Protein AF-T0KA52-F1 (afdb_monomer)

Sequence (174 aa):
MTCGFPSKGGELGKKTRVRGQCWSAAASEDRHAEIFISPVEDDRATVAAILAHEMIHAALPDAGHKRPFQIAAASIGHKAPFTSSEATPEFMEWAEALLDSLPPYPHRRLNAMRPVAQKKKQTARMIKCECAECGYTVRTTRKWLESVGAPICPTEGHGRMQHDPIDGNEDDDD

Organism: NCBI:txid1346791

Solvent-a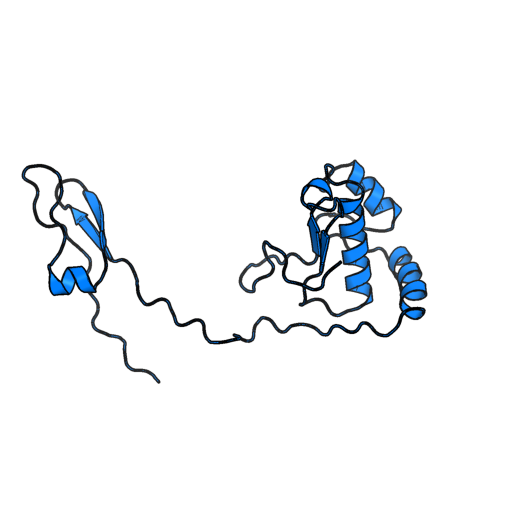ccessible surface area (backbone atoms only — not comparable to full-atom values): 10656 Å² total; per-residue (Å²): 114,44,81,33,69,34,98,61,46,45,64,88,87,57,98,61,69,43,60,54,39,58,43,39,28,88,80,34,97,86,53,49,52,47,36,28,34,24,42,66,65,49,55,64,66,61,50,49,49,44,49,54,57,34,50,47,39,49,76,39,62,87,38,65,84,37,70,70,36,48,52,53,40,44,74,66,28,36,38,81,61,70,94,74,46,48,66,34,72,70,35,48,57,57,46,47,63,55,54,70,74,46,76,81,76,89,65,65,54,48,69,75,85,59,66,96,54,82,75,73,75,81,80,82,62,69,44,60,30,33,25,90,89,78,62,54,73,50,73,45,47,64,68,48,43,76,74,78,41,60,60,64,42,90,53,88,94,51,56,70,26,46,60,76,83,81,78,74,83,90,79,82,81,134

Radius of gyration: 26.36 Å; Cα contacts (8 Å, |Δi|>4): 234; chains: 1; bounding box: 51×28×80 Å

pLDDT: mean 87.69, std 15.23, range [35.84, 98.38]

Mean predicted aligned error: 11.33 Å

Foldseek 3Di:
DEAAQDPPQLAPDDPDHDQKDWDELVPDPVSAIDIYGRLQDDDPLVSVLRVLLRVLCRVVVPQPQHDVSVVSCVVLAWDPPSVDTDGHPVNSVVVVVVVVVDDRDPGDGDPNVDPPDPPPPPPFDWWWWAFPPPGDIDTHGPVCCVPPRADFDPDPPTGGTDTDDDDPDPPDDD

Secondary structure (DSSP, 8-state):
-EES--TTT-STT-SS---EEEE-GGGSTT-PPEEEE-TT---HHHHHHHHHHHHHHHHSTTTTTSHHHHHHHHHTTBPSPGGGPPBPHHHHHHHHHHHHTSPPP------TTS-SS-------PPEEEE-TTT--EEEE-HHHHHHT-SPBPSSTT--BPEE-----------

Structure (mmCIF, N/CA/C/O backbone):
data_AF-T0KA52-F1
#
_entry.id   AF-T0KA52-F1
#
loop_
_atom_site.group_PDB
_atom_site.id
_atom_site.type_symbol
_atom_site.label_atom_id
_atom_site.label_alt_id
_atom_site.label_comp_id
_atom_site.label_asym_id
_atom_site.label_entity_id
_atom_site.label_seq_id
_atom_site.pdbx_PDB_ins_code
_atom_site.Cartn_x
_atom_site.Cartn_y
_atom_site.Cartn_z
_atom_site.occupancy
_atom_site.B_iso_or_equiv
_atom_site.auth_seq_id
_atom_site.auth_comp_id
_atom_site.auth_asym_id
_atom_site.auth_atom_id
_atom_site.pdbx_PDB_model_num
ATOM 1 N N . MET A 1 1 ? -5.758 -10.885 5.784 1.00 89.12 1 MET A N 1
ATOM 2 C CA . MET A 1 1 ? -4.545 -10.041 5.919 1.00 89.12 1 MET A CA 1
ATOM 3 C C . MET A 1 1 ? -3.340 -10.894 5.586 1.00 89.12 1 MET A C 1
ATOM 5 O O . MET A 1 1 ? -3.250 -12.011 6.078 1.00 89.12 1 MET A O 1
ATOM 9 N N . THR A 1 2 ? -2.453 -10.369 4.747 1.00 94.00 2 THR A N 1
ATOM 10 C CA . THR A 1 2 ? -1.334 -11.097 4.145 1.00 94.00 2 THR A CA 1
ATOM 11 C C . THR A 1 2 ? -0.063 -10.252 4.232 1.00 94.00 2 THR A C 1
ATOM 13 O O . THR A 1 2 ? -0.099 -9.045 3.994 1.00 94.00 2 THR A O 1
ATOM 16 N N . CYS A 1 3 ? 1.077 -10.872 4.542 1.00 94.12 3 CYS A N 1
ATOM 17 C CA . CYS A 1 3 ? 2.389 -10.242 4.380 1.00 94.12 3 CYS A CA 1
ATOM 18 C C . CYS A 1 3 ? 2.853 -10.447 2.931 1.00 94.12 3 CYS A C 1
ATOM 20 O O . CYS A 1 3 ? 3.081 -11.579 2.505 1.00 94.12 3 CYS A O 1
ATOM 22 N N . GLY A 1 4 ? 2.943 -9.374 2.147 1.00 91.75 4 GLY A N 1
ATOM 23 C CA . GLY A 1 4 ? 3.206 -9.466 0.713 1.00 91.75 4 GLY A CA 1
ATOM 24 C C . GLY A 1 4 ? 3.394 -8.103 0.060 1.00 91.75 4 GLY A C 1
ATOM 25 O O . GLY A 1 4 ? 2.993 -7.073 0.601 1.00 91.75 4 GLY A O 1
ATOM 26 N N . PHE A 1 5 ? 4.055 -8.080 -1.097 1.00 89.12 5 PHE A N 1
ATOM 27 C CA . PHE A 1 5 ? 4.289 -6.827 -1.807 1.00 89.12 5 PHE A CA 1
ATOM 28 C C . PHE A 1 5 ? 2.964 -6.211 -2.279 1.00 89.12 5 PHE A C 1
ATOM 30 O O . PHE A 1 5 ? 2.201 -6.885 -2.973 1.00 89.12 5 PHE A O 1
ATOM 37 N N . PRO A 1 6 ? 2.706 -4.925 -1.977 1.00 86.00 6 PRO A N 1
ATOM 38 C CA . PRO A 1 6 ? 1.583 -4.210 -2.564 1.00 86.00 6 PRO A CA 1
ATOM 39 C C . PRO A 1 6 ? 1.690 -4.154 -4.090 1.00 86.00 6 PRO A C 1
ATOM 41 O O . PRO A 1 6 ? 2.784 -4.046 -4.652 1.00 86.00 6 PRO A O 1
ATOM 44 N N . SER A 1 7 ? 0.539 -4.137 -4.761 1.00 82.00 7 SER A N 1
ATOM 45 C CA . SER A 1 7 ? 0.425 -4.149 -6.231 1.00 82.00 7 SER A CA 1
ATOM 46 C C . SER A 1 7 ? 1.156 -2.998 -6.932 1.00 82.00 7 SER A C 1
ATOM 48 O O . SER A 1 7 ? 1.564 -3.114 -8.087 1.00 82.00 7 SER A O 1
ATOM 50 N N . LYS A 1 8 ? 1.330 -1.863 -6.245 1.00 71.69 8 LYS A N 1
ATOM 51 C CA . LYS A 1 8 ? 2.089 -0.705 -6.722 1.00 71.69 8 LYS A CA 1
ATOM 52 C C . LYS A 1 8 ? 3.031 -0.240 -5.622 1.00 71.69 8 LYS A C 1
ATOM 54 O O . LYS A 1 8 ? 2.642 -0.149 -4.468 1.00 71.69 8 LYS A O 1
ATOM 59 N N . GLY A 1 9 ? 4.268 0.094 -5.989 1.00 66.81 9 GLY A N 1
ATOM 60 C CA . GLY A 1 9 ? 5.238 0.665 -5.046 1.00 66.81 9 GLY A CA 1
ATOM 61 C C . GLY A 1 9 ? 5.773 -0.316 -3.996 1.00 66.81 9 GLY A C 1
ATOM 62 O O . GLY A 1 9 ? 6.397 0.137 -3.040 1.00 66.81 9 GLY A O 1
ATOM 63 N N . GLY A 1 10 ? 5.540 -1.624 -4.169 1.00 59.16 10 GLY A N 1
ATOM 64 C CA . GLY A 1 10 ? 6.147 -2.684 -3.357 1.00 59.16 10 GLY A CA 1
ATOM 65 C C . GLY A 1 10 ? 7.592 -3.019 -3.755 1.00 59.16 10 GLY A C 1
ATOM 66 O O . GLY A 1 10 ? 8.386 -3.405 -2.903 1.00 59.16 10 GLY A O 1
ATOM 67 N N . GLU A 1 11 ? 7.965 -2.823 -5.026 1.00 58.44 11 GLU A N 1
ATOM 68 C CA . GLU A 1 11 ? 9.317 -3.102 -5.532 1.00 58.44 11 GLU A CA 1
ATOM 69 C C . GLU A 1 11 ? 10.323 -1.975 -5.236 1.00 58.44 11 GLU A C 1
ATOM 71 O O . GLU A 1 11 ? 9.997 -0.783 -5.204 1.00 58.44 11 GLU A O 1
ATOM 76 N N . LEU A 1 12 ? 11.589 -2.359 -5.070 1.00 54.03 12 LEU A N 1
ATOM 77 C CA . LEU A 1 12 ? 12.704 -1.439 -4.877 1.00 54.03 12 LEU A CA 1
ATOM 78 C C . LEU A 1 12 ? 13.051 -0.670 -6.152 1.00 54.03 12 LEU A C 1
ATOM 80 O O . LEU A 1 12 ? 13.333 -1.259 -7.189 1.00 54.03 12 LEU A O 1
ATOM 84 N N . GLY A 1 13 ? 13.062 0.660 -6.039 1.00 51.31 13 GLY A N 1
ATOM 85 C CA . GLY A 1 13 ? 13.427 1.581 -7.121 1.00 51.31 13 GLY A CA 1
ATOM 86 C C . GLY A 1 13 ? 12.593 2.865 -7.160 1.00 51.31 13 GLY A C 1
ATOM 87 O O . GLY A 1 13 ? 12.988 3.831 -7.806 1.00 51.31 13 GLY A O 1
ATOM 88 N N . LYS A 1 14 ? 11.461 2.921 -6.444 1.00 54.16 14 LYS A N 1
ATOM 89 C CA . LYS A 1 14 ? 10.636 4.136 -6.324 1.00 54.16 14 LYS A CA 1
ATOM 90 C C . LYS A 1 14 ? 10.946 4.888 -5.026 1.00 54.16 14 LYS A C 1
ATOM 92 O O . LYS A 1 14 ? 11.134 4.270 -3.982 1.00 54.16 14 LYS A O 1
ATOM 97 N N . LYS A 1 15 ? 10.979 6.229 -5.097 1.00 55.66 15 LYS A N 1
ATOM 98 C CA . LYS A 1 15 ? 11.194 7.124 -3.937 1.00 55.66 15 LYS A CA 1
ATOM 99 C C . LYS A 1 15 ? 10.133 6.947 -2.843 1.00 55.66 15 LYS A C 1
ATOM 101 O O . LYS A 1 15 ? 10.424 7.195 -1.681 1.00 55.66 15 LYS A O 1
ATOM 106 N N . THR A 1 16 ? 8.926 6.520 -3.208 1.00 61.72 16 THR A N 1
ATOM 107 C CA . THR A 1 16 ? 7.815 6.275 -2.285 1.00 61.72 16 THR A CA 1
ATOM 108 C C . THR A 1 16 ? 7.449 4.796 -2.284 1.00 61.72 16 THR A C 1
ATOM 110 O O . THR A 1 16 ? 7.298 4.176 -3.340 1.00 61.72 16 THR A O 1
ATOM 113 N N . ARG A 1 17 ? 7.331 4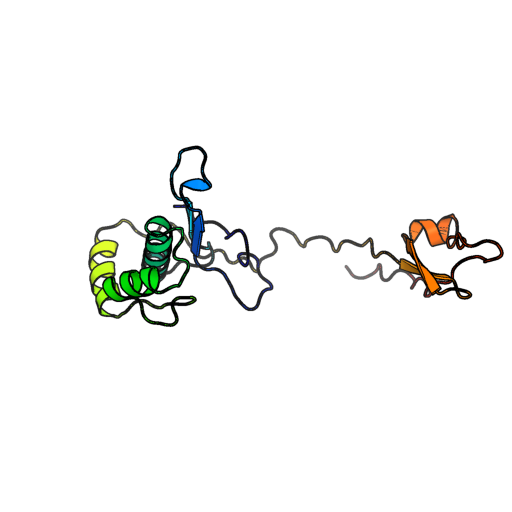.229 -1.081 1.00 77.38 17 ARG A N 1
ATOM 114 C CA . ARG A 1 17 ? 6.946 2.835 -0.854 1.00 77.38 17 ARG A CA 1
ATOM 115 C C . ARG A 1 17 ? 5.552 2.780 -0.262 1.00 77.38 17 ARG A C 1
ATOM 117 O O . ARG A 1 17 ? 5.247 3.522 0.667 1.00 77.38 17 ARG A O 1
ATOM 124 N N . VAL A 1 18 ? 4.738 1.877 -0.786 1.00 88.69 18 VAL A N 1
ATOM 125 C CA . VAL A 1 18 ? 3.443 1.553 -0.191 1.00 88.69 18 VAL A CA 1
ATOM 126 C C . VAL A 1 18 ? 3.704 0.570 0.950 1.00 88.69 18 VAL A C 1
ATOM 128 O O . VAL A 1 18 ? 4.340 -0.464 0.742 1.00 88.69 18 VAL A O 1
ATOM 131 N N . ARG A 1 19 ? 3.295 0.934 2.169 1.00 92.12 19 ARG A N 1
ATOM 132 C CA . ARG A 1 19 ? 3.560 0.150 3.391 1.00 92.12 19 ARG A CA 1
ATOM 133 C C . ARG A 1 19 ? 2.424 -0.822 3.709 1.00 92.12 19 ARG A C 1
ATOM 135 O O . ARG A 1 19 ? 2.686 -1.926 4.176 1.00 92.12 19 ARG A O 1
ATOM 142 N N . GLY A 1 20 ? 1.196 -0.425 3.388 1.00 94.19 20 GLY A N 1
ATOM 143 C CA . GLY A 1 20 ? -0.017 -1.230 3.454 1.00 94.19 20 GLY A CA 1
ATOM 144 C C . GLY A 1 20 ? -0.884 -0.996 2.218 1.00 94.19 20 GLY A C 1
ATOM 145 O O . GLY A 1 20 ? -0.754 0.031 1.551 1.00 94.19 20 GLY A O 1
ATOM 146 N N . GLN A 1 21 ? -1.712 -1.977 1.869 1.00 95.31 21 GLN A N 1
ATOM 147 C CA . GLN A 1 21 ? -2.718 -1.845 0.821 1.00 95.31 21 GLN A CA 1
ATOM 148 C C . GLN A 1 21 ? -3.968 -2.646 1.173 1.00 95.31 21 GLN A C 1
ATOM 150 O O . GLN A 1 21 ? -3.898 -3.861 1.337 1.00 95.31 21 GLN A O 1
ATOM 155 N N . CYS A 1 22 ? -5.118 -1.984 1.161 1.00 96.69 22 CYS A N 1
ATOM 156 C CA . CYS A 1 22 ? -6.426 -2.618 1.180 1.00 96.69 22 CYS A CA 1
ATOM 157 C C . CYS A 1 22 ? -7.021 -2.748 -0.234 1.00 96.69 22 CYS A C 1
ATOM 159 O O . CYS A 1 22 ? -7.006 -1.807 -1.032 1.00 96.69 22 CYS A O 1
ATOM 161 N N . TRP A 1 23 ? -7.595 -3.913 -0.523 1.00 96.06 23 TRP A N 1
ATOM 162 C CA . TRP A 1 23 ? -8.577 -4.128 -1.576 1.00 96.06 23 TRP A CA 1
ATOM 163 C C . TRP A 1 23 ? -9.950 -4.278 -0.930 1.00 96.06 23 TRP A C 1
ATOM 165 O O . TRP A 1 23 ? -10.136 -5.104 -0.039 1.00 96.06 23 TRP A O 1
ATOM 175 N N . SER A 1 24 ? -10.919 -3.480 -1.378 1.00 96.69 24 SER A N 1
ATOM 176 C CA . SER A 1 24 ? -12.284 -3.546 -0.848 1.00 96.69 24 SER A CA 1
ATOM 177 C C . SER A 1 24 ? -12.921 -4.922 -1.073 1.00 96.69 24 SER A C 1
ATOM 179 O O . SER A 1 24 ? -12.608 -5.594 -2.056 1.00 96.69 24 SER A O 1
ATOM 181 N N . ALA A 1 25 ? -13.910 -5.272 -0.250 1.00 96.88 25 ALA A N 1
ATOM 182 C CA . ALA A 1 25 ? -14.734 -6.473 -0.412 1.00 96.88 25 ALA A CA 1
ATOM 183 C C . ALA A 1 25 ? -15.369 -6.628 -1.806 1.00 96.88 25 ALA A C 1
ATOM 185 O O . ALA A 1 25 ? -15.639 -7.738 -2.247 1.00 96.88 25 ALA A O 1
ATOM 186 N N . ALA A 1 26 ? -15.603 -5.528 -2.527 1.00 96.75 26 ALA A N 1
ATOM 187 C CA . ALA A 1 26 ? -16.136 -5.578 -3.887 1.00 96.75 26 ALA A CA 1
ATOM 188 C C . ALA A 1 26 ? -15.141 -6.146 -4.918 1.00 96.75 26 ALA A C 1
ATOM 190 O O . ALA A 1 26 ? -15.560 -6.532 -6.005 1.00 96.75 26 ALA A O 1
ATOM 191 N N . ALA A 1 27 ? -13.846 -6.184 -4.590 1.00 94.81 27 ALA A N 1
ATOM 192 C CA . ALA A 1 27 ? -12.786 -6.703 -5.450 1.00 94.81 27 ALA A CA 1
ATOM 193 C C . ALA A 1 27 ? -12.455 -8.186 -5.191 1.00 94.81 27 ALA A C 1
ATOM 195 O O . ALA A 1 27 ? -11.624 -8.734 -5.911 1.00 94.81 27 ALA A O 1
ATOM 196 N N . SER A 1 28 ? -13.086 -8.823 -4.196 1.00 94.94 28 SER A N 1
ATOM 197 C CA . SER A 1 28 ? -12.932 -10.255 -3.907 1.00 94.94 28 SER A CA 1
ATOM 198 C C . SER A 1 28 ? -14.196 -11.037 -4.266 1.00 94.94 28 SER A C 1
ATOM 200 O O . SER A 1 28 ? -15.315 -10.563 -4.054 1.00 94.94 28 SER A O 1
ATOM 202 N N . GLU A 1 29 ? -14.019 -12.256 -4.778 1.00 96.94 29 GLU A N 1
ATOM 203 C CA . GLU A 1 29 ? -15.113 -13.173 -5.122 1.00 96.94 29 GLU A CA 1
ATOM 204 C C . GLU A 1 29 ? -15.921 -13.591 -3.884 1.00 96.94 29 GLU A C 1
ATOM 206 O O . GLU A 1 29 ? -17.148 -13.669 -3.933 1.00 96.94 29 GLU A O 1
ATOM 211 N N . ASP A 1 30 ? -15.247 -13.773 -2.748 1.00 96.94 30 ASP A N 1
ATOM 212 C CA . ASP A 1 30 ? -15.858 -14.172 -1.477 1.00 96.94 30 ASP A CA 1
ATOM 213 C C . ASP A 1 30 ? -16.352 -12.986 -0.629 1.00 96.94 30 ASP A C 1
ATOM 215 O O . ASP A 1 30 ? -16.835 -13.175 0.488 1.00 96.94 30 ASP A O 1
ATOM 219 N N . ARG A 1 31 ? -16.259 -11.764 -1.170 1.00 96.25 31 ARG A N 1
ATOM 220 C CA . ARG A 1 31 ? -16.724 -10.518 -0.546 1.00 96.25 31 ARG A CA 1
ATOM 221 C C . ARG A 1 31 ? -16.013 -10.148 0.761 1.00 96.25 31 ARG A C 1
ATOM 223 O O . ARG A 1 31 ? -16.566 -9.370 1.540 1.00 96.25 31 ARG A O 1
ATOM 230 N N . HIS A 1 32 ? -14.780 -10.604 0.971 1.00 96.19 32 HIS A N 1
ATOM 231 C CA . HIS A 1 32 ? -13.915 -10.097 2.037 1.00 96.19 32 HIS A CA 1
ATOM 232 C C . HIS A 1 32 ? -12.943 -9.029 1.530 1.00 96.19 32 HIS A C 1
ATOM 234 O O . HIS A 1 32 ? -12.518 -9.029 0.376 1.00 96.19 32 HIS A O 1
ATOM 240 N N . ALA A 1 33 ? -12.613 -8.070 2.398 1.00 97.38 33 ALA A N 1
ATOM 241 C CA . ALA A 1 33 ? -11.563 -7.103 2.108 1.00 97.38 33 ALA A CA 1
ATOM 242 C C . ALA A 1 33 ? -10.184 -7.757 2.285 1.00 97.38 33 ALA A C 1
ATOM 244 O O . ALA A 1 33 ? -9.915 -8.384 3.312 1.00 97.38 33 ALA A O 1
ATOM 245 N N . GLU A 1 34 ? -9.290 -7.548 1.320 1.00 97.12 34 GLU A N 1
ATOM 246 C CA . GLU A 1 34 ? -7.938 -8.105 1.341 1.00 97.12 34 GLU A CA 1
ATOM 247 C C . GLU A 1 34 ? -6.922 -7.036 1.732 1.00 97.12 34 GLU A C 1
ATOM 249 O O . GLU A 1 34 ? -6.755 -6.033 1.041 1.00 97.12 34 GLU A O 1
ATOM 254 N N . ILE A 1 35 ? -6.218 -7.248 2.844 1.00 97.25 35 ILE A N 1
ATOM 255 C CA . ILE A 1 35 ? -5.198 -6.318 3.347 1.00 97.25 35 ILE A CA 1
ATOM 256 C C . ILE A 1 35 ? -3.814 -6.931 3.177 1.00 97.25 35 ILE A C 1
ATOM 258 O O . ILE A 1 35 ? -3.550 -8.025 3.677 1.00 97.25 35 ILE A O 1
ATOM 262 N N . PHE A 1 36 ? -2.923 -6.183 2.540 1.00 96.19 36 PHE A N 1
ATOM 263 C CA . PHE A 1 36 ? -1.518 -6.506 2.349 1.00 96.19 36 PHE A CA 1
ATOM 264 C C . PHE A 1 36 ? -0.658 -5.585 3.206 1.00 96.19 36 PHE A C 1
ATOM 266 O O . PHE A 1 36 ? -0.798 -4.366 3.133 1.00 96.19 36 PHE A O 1
ATOM 273 N N . ILE A 1 37 ? 0.263 -6.162 3.974 1.00 95.25 37 ILE A N 1
ATOM 274 C CA . ILE A 1 37 ? 1.322 -5.430 4.672 1.00 95.25 37 ILE A CA 1
ATOM 275 C C . ILE A 1 37 ? 2.644 -5.730 3.980 1.00 95.25 37 ILE A C 1
ATOM 277 O O . ILE A 1 37 ? 2.966 -6.887 3.701 1.00 95.25 37 ILE A O 1
ATOM 281 N N . SER A 1 38 ? 3.402 -4.677 3.688 1.00 92.88 38 SER A N 1
ATOM 282 C CA . SER A 1 38 ? 4.665 -4.796 2.974 1.00 92.88 38 SER A CA 1
ATOM 283 C C . SER A 1 38 ? 5.665 -5.650 3.761 1.00 92.88 38 SER A C 1
ATOM 285 O O . SER A 1 38 ? 5.893 -5.393 4.944 1.00 92.88 38 SER A O 1
ATOM 287 N N . PRO A 1 39 ? 6.352 -6.612 3.119 1.00 92.56 39 PRO A N 1
ATOM 288 C CA . PRO A 1 39 ? 7.268 -7.521 3.803 1.00 92.56 39 PRO A CA 1
ATOM 289 C C . PRO A 1 39 ? 8.561 -6.832 4.259 1.00 92.56 39 PRO A C 1
ATOM 291 O O . PRO A 1 39 ? 9.394 -7.450 4.915 1.00 92.56 39 PRO A O 1
ATOM 294 N N . VAL A 1 40 ? 8.768 -5.558 3.918 1.00 90.75 40 VAL A N 1
ATOM 295 C CA . VAL A 1 40 ? 9.912 -4.764 4.395 1.00 90.75 40 VAL A CA 1
ATOM 296 C C . VAL A 1 40 ? 9.692 -4.178 5.798 1.00 90.75 40 VAL A C 1
ATOM 298 O O . VAL A 1 40 ? 10.638 -3.628 6.365 1.00 90.75 40 VAL A O 1
ATOM 301 N N . GLU A 1 41 ? 8.469 -4.277 6.326 1.00 92.94 41 GLU A N 1
ATOM 302 C CA . GLU A 1 41 ? 8.074 -3.842 7.668 1.00 92.94 41 GLU A CA 1
ATOM 303 C C . GLU A 1 41 ? 8.117 -5.036 8.628 1.00 92.94 41 GLU A C 1
ATOM 305 O O . GLU A 1 41 ? 7.453 -6.046 8.395 1.00 92.94 41 GLU A O 1
ATOM 310 N N . ASP A 1 42 ? 8.901 -4.940 9.700 1.00 94.94 42 ASP A N 1
ATOM 311 C CA . ASP A 1 42 ? 9.046 -5.999 10.706 1.00 94.94 42 ASP A CA 1
ATOM 312 C C . ASP A 1 42 ? 8.927 -5.531 12.156 1.00 94.94 42 ASP A C 1
ATOM 314 O O . ASP A 1 42 ? 8.846 -6.359 13.062 1.00 94.94 42 ASP A O 1
ATOM 318 N N . ASP A 1 43 ? 8.846 -4.222 12.379 1.00 94.88 43 ASP A N 1
ATOM 319 C CA . ASP A 1 43 ? 8.499 -3.688 13.685 1.00 94.88 43 ASP A CA 1
ATOM 320 C C . ASP A 1 43 ? 7.011 -3.936 13.979 1.00 94.88 43 ASP A C 1
ATOM 322 O O . ASP A 1 43 ? 6.128 -3.447 13.268 1.00 94.88 43 ASP A O 1
ATOM 326 N N . ARG A 1 44 ? 6.726 -4.708 15.035 1.00 95.25 44 ARG A N 1
ATOM 327 C CA . ARG A 1 44 ? 5.361 -5.149 15.378 1.00 95.25 44 ARG A CA 1
ATOM 328 C C . ARG A 1 44 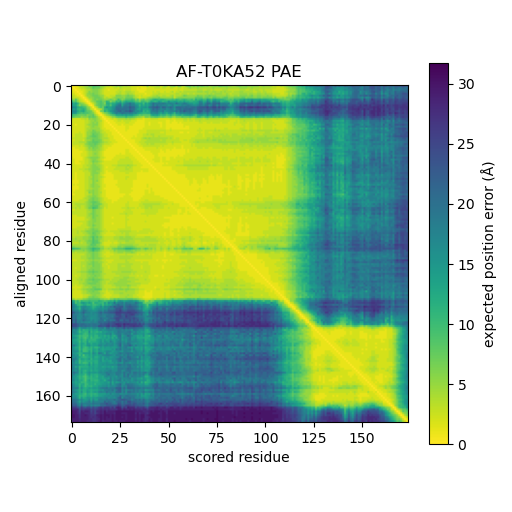? 4.388 -3.980 15.564 1.00 95.25 44 ARG A C 1
ATOM 330 O O . ARG A 1 44 ? 3.234 -4.072 15.152 1.00 95.25 44 ARG A O 1
ATOM 337 N N . ALA A 1 45 ? 4.852 -2.892 16.175 1.00 95.12 45 ALA A N 1
ATOM 338 C CA . ALA A 1 45 ? 4.006 -1.783 16.593 1.00 95.12 45 ALA A CA 1
ATOM 339 C C . ALA A 1 45 ? 3.669 -0.901 15.383 1.00 95.12 45 ALA A C 1
ATOM 341 O O . ALA A 1 45 ? 2.517 -0.553 15.131 1.00 95.12 45 ALA A O 1
ATOM 342 N N . THR A 1 46 ? 4.672 -0.674 14.543 1.00 94.75 46 THR A N 1
ATOM 343 C CA . THR A 1 46 ? 4.529 -0.087 13.216 1.00 94.75 46 THR A CA 1
ATOM 344 C C . THR A 1 46 ? 3.565 -0.881 12.334 1.00 94.75 46 THR A C 1
ATOM 346 O O . THR A 1 46 ? 2.686 -0.294 11.704 1.00 94.75 46 THR A O 1
ATOM 349 N N . VAL A 1 47 ? 3.693 -2.212 12.285 1.00 95.88 47 VAL A N 1
ATOM 350 C CA . VAL A 1 47 ? 2.786 -3.077 11.513 1.00 95.88 47 VAL A CA 1
ATOM 351 C C . VAL A 1 47 ? 1.350 -2.968 12.023 1.00 95.88 47 VAL A C 1
ATOM 353 O O . VAL A 1 47 ? 0.434 -2.882 11.207 1.00 95.88 47 VAL A O 1
ATOM 356 N N . ALA A 1 48 ? 1.142 -2.908 13.341 1.00 96.31 48 ALA A N 1
ATOM 357 C CA . ALA A 1 48 ? -0.182 -2.711 13.927 1.00 96.31 48 ALA A CA 1
ATOM 358 C C . ALA A 1 48 ? -0.808 -1.371 13.509 1.00 96.31 48 ALA A C 1
ATOM 360 O O . ALA A 1 48 ? -1.969 -1.337 13.103 1.00 96.31 48 ALA A O 1
ATOM 361 N N . ALA A 1 49 ? -0.031 -0.284 13.527 1.00 97.12 49 ALA A N 1
ATOM 362 C CA . ALA A 1 49 ? -0.492 1.025 13.067 1.00 97.12 49 ALA A CA 1
ATOM 363 C C . ALA A 1 49 ? -0.839 1.029 11.566 1.00 97.12 49 ALA A C 1
ATOM 365 O O . ALA A 1 49 ? -1.861 1.585 11.164 1.00 97.12 49 ALA A O 1
ATOM 366 N N . ILE A 1 50 ? -0.030 0.383 10.718 1.00 96.69 50 ILE A N 1
ATOM 367 C CA . ILE A 1 50 ? -0.346 0.246 9.285 1.00 96.69 50 ILE A CA 1
ATOM 368 C C . ILE A 1 50 ? -1.624 -0.580 9.105 1.00 96.69 50 ILE A C 1
ATOM 370 O O . ILE A 1 50 ? -2.498 -0.197 8.333 1.00 96.69 50 ILE A O 1
ATOM 374 N N . LEU A 1 51 ? -1.765 -1.694 9.826 1.00 96.75 51 LEU A N 1
ATOM 375 C CA . LEU A 1 51 ? -2.956 -2.533 9.750 1.00 96.75 51 LEU A CA 1
ATOM 376 C C . LEU A 1 51 ? -4.216 -1.756 10.150 1.00 96.75 51 LEU A C 1
ATOM 378 O O . LEU A 1 51 ? -5.213 -1.832 9.438 1.00 96.75 51 LEU A O 1
ATOM 382 N N . ALA A 1 52 ? -4.162 -0.972 11.228 1.00 97.56 52 ALA A N 1
ATOM 383 C CA . ALA A 1 52 ? -5.274 -0.124 11.649 1.00 97.56 52 ALA A CA 1
ATOM 384 C C . ALA A 1 52 ? -5.670 0.886 10.559 1.00 97.56 52 ALA A C 1
ATOM 386 O O . ALA A 1 52 ? -6.856 1.030 10.261 1.00 97.56 52 ALA A O 1
ATOM 387 N N . HIS A 1 53 ? -4.691 1.511 9.893 1.00 97.56 53 HIS A N 1
ATOM 388 C CA . HIS A 1 53 ? -4.939 2.382 8.741 1.00 97.56 53 HIS A CA 1
ATOM 389 C C . HIS A 1 53 ? -5.688 1.652 7.612 1.00 97.56 53 HIS A C 1
ATOM 391 O O . HIS A 1 53 ? -6.695 2.149 7.105 1.00 97.56 53 HIS A O 1
ATOM 397 N N . GLU A 1 54 ? -5.229 0.459 7.228 1.00 97.56 54 GLU A N 1
ATOM 398 C CA . GLU A 1 54 ? -5.856 -0.323 6.154 1.00 97.56 54 GLU A CA 1
ATOM 399 C C . GLU A 1 54 ? -7.237 -0.872 6.542 1.00 97.56 54 GLU A C 1
ATOM 401 O O . GLU A 1 54 ? -8.117 -0.988 5.690 1.00 97.56 54 GLU A O 1
ATOM 406 N N . MET A 1 55 ? -7.475 -1.157 7.825 1.00 97.75 55 MET A N 1
ATOM 407 C CA . MET A 1 55 ? -8.798 -1.547 8.321 1.00 97.75 55 MET A CA 1
ATOM 408 C C . MET A 1 55 ? -9.827 -0.420 8.175 1.00 97.75 55 MET A C 1
ATOM 410 O O . MET A 1 55 ? -11.002 -0.705 7.940 1.00 97.75 55 MET A O 1
ATOM 414 N N . ILE A 1 56 ? -9.411 0.850 8.237 1.00 97.94 56 ILE A N 1
ATOM 415 C CA . ILE A 1 56 ? -10.309 1.972 7.928 1.00 97.94 56 ILE A CA 1
ATOM 416 C C . ILE A 1 56 ? -10.702 1.941 6.448 1.00 97.94 56 ILE A C 1
ATOM 418 O O . ILE A 1 56 ? -11.879 2.121 6.146 1.00 97.94 56 ILE A O 1
ATOM 422 N N . HIS A 1 57 ? -9.767 1.674 5.526 1.00 97.69 57 HIS A N 1
ATOM 423 C CA . HIS A 1 57 ? -10.109 1.501 4.104 1.00 97.69 57 HIS A CA 1
ATOM 424 C C . HIS A 1 57 ? -11.057 0.321 3.891 1.00 97.69 57 HIS A C 1
ATOM 426 O O . HIS A 1 57 ? -11.984 0.426 3.095 1.00 97.69 57 HIS A O 1
ATOM 432 N N . ALA A 1 58 ? -10.882 -0.776 4.631 1.00 97.88 58 ALA A N 1
ATOM 433 C CA . ALA A 1 58 ? -11.799 -1.912 4.567 1.00 97.88 58 ALA A CA 1
ATOM 434 C C . ALA A 1 58 ? -13.218 -1.544 5.043 1.00 97.88 58 ALA A C 1
ATOM 436 O O . ALA A 1 58 ? -14.199 -1.967 4.432 1.00 97.88 58 ALA A O 1
ATOM 437 N N . ALA A 1 59 ? -13.329 -0.738 6.103 1.00 97.94 59 ALA A N 1
ATOM 438 C CA . ALA A 1 59 ? -14.608 -0.273 6.639 1.00 97.94 59 ALA A CA 1
ATOM 439 C C . ALA A 1 59 ? -15.257 0.839 5.792 1.00 97.94 59 ALA A C 1
ATOM 441 O O . ALA A 1 59 ? -16.482 0.952 5.756 1.00 97.94 59 ALA A O 1
ATOM 442 N N . LEU A 1 60 ? -14.449 1.663 5.118 1.00 97.69 60 LEU A N 1
ATOM 443 C CA . LEU A 1 60 ? -14.864 2.838 4.344 1.00 97.69 60 LEU A CA 1
ATOM 444 C C . LEU A 1 60 ? -14.258 2.817 2.922 1.00 97.69 60 LEU A C 1
ATOM 446 O O . LEU A 1 60 ? -13.496 3.723 2.566 1.00 97.69 60 LEU A O 1
ATOM 450 N N . PRO A 1 61 ? -14.603 1.825 2.080 1.00 96.38 61 PRO A N 1
ATOM 451 C CA . PRO A 1 61 ? -13.906 1.561 0.814 1.00 96.38 61 PRO A CA 1
ATOM 452 C C . PRO A 1 61 ? -13.961 2.717 -0.194 1.00 96.38 61 PRO A C 1
ATOM 454 O O . PRO A 1 61 ? -13.014 2.923 -0.952 1.00 96.38 61 PRO A O 1
ATOM 457 N N . ASP A 1 62 ? -15.026 3.520 -0.169 1.00 96.56 62 ASP A N 1
ATOM 458 C CA . ASP A 1 62 ? -15.226 4.630 -1.112 1.00 96.56 62 ASP A CA 1
ATOM 459 C C . ASP A 1 62 ? -14.685 5.977 -0.601 1.00 96.56 62 ASP A C 1
ATOM 461 O O . ASP A 1 62 ? -14.704 6.989 -1.312 1.00 96.56 62 ASP A O 1
ATOM 465 N N . ALA A 1 63 ? -14.206 6.029 0.647 1.00 96.75 63 ALA A N 1
ATOM 466 C CA . ALA A 1 63 ? -13.776 7.281 1.258 1.00 96.75 63 ALA A CA 1
ATOM 467 C C . ALA A 1 63 ? -12.417 7.762 0.725 1.00 96.75 63 ALA A C 1
ATOM 469 O O . ALA A 1 63 ? -12.166 8.973 0.696 1.00 96.75 63 ALA A O 1
ATOM 470 N N . GLY A 1 64 ? -11.531 6.846 0.314 1.00 94.81 64 GLY A N 1
ATOM 471 C CA . GLY A 1 64 ? -10.108 7.160 0.148 1.00 94.81 64 GLY A CA 1
ATOM 472 C C . GLY A 1 64 ? -9.574 7.856 1.405 1.00 94.81 64 GLY A C 1
ATOM 473 O O . GLY A 1 64 ? -10.004 7.546 2.504 1.00 94.81 64 GLY A O 1
ATOM 474 N N . HIS A 1 65 ? -8.726 8.879 1.272 1.00 96.31 65 HIS A N 1
ATOM 475 C CA . HIS A 1 65 ? -8.292 9.714 2.412 1.00 96.31 65 HIS A CA 1
ATOM 476 C C . HIS A 1 65 ? -9.137 10.991 2.605 1.00 96.31 65 HIS A C 1
ATOM 478 O O . HIS A 1 65 ? -8.644 12.004 3.113 1.00 96.31 65 HIS A O 1
ATOM 484 N N . LYS A 1 66 ? -10.405 10.990 2.164 1.00 97.56 66 LYS A N 1
ATOM 485 C CA . LYS A 1 66 ? -11.329 12.137 2.304 1.00 97.56 66 LYS A CA 1
ATOM 486 C C . LYS A 1 66 ? -11.924 12.212 3.715 1.00 97.56 66 LYS A C 1
ATOM 488 O O . LYS A 1 66 ? -11.659 11.375 4.569 1.00 97.56 66 LYS A O 1
ATOM 493 N N . ARG A 1 67 ? -12.759 13.226 3.966 1.00 97.75 67 ARG A N 1
ATOM 494 C CA . ARG A 1 67 ? -13.285 13.568 5.300 1.00 97.75 67 ARG A CA 1
ATOM 495 C C . ARG A 1 67 ? -13.808 12.382 6.138 1.00 97.75 67 ARG A C 1
ATOM 497 O O . ARG A 1 67 ? -13.435 12.348 7.306 1.00 97.75 67 ARG A O 1
ATOM 504 N N . PRO A 1 68 ? -14.584 11.410 5.610 1.00 98.31 68 PRO A N 1
ATOM 505 C CA . PRO A 1 68 ? -15.009 10.253 6.407 1.00 98.31 68 PRO A CA 1
ATOM 506 C C . PRO A 1 68 ? -13.830 9.443 6.960 1.00 98.31 68 PRO A C 1
ATOM 508 O O . PRO A 1 68 ? -13.793 9.141 8.149 1.00 98.31 68 PRO A O 1
ATOM 511 N N . PHE A 1 69 ? -12.823 9.184 6.123 1.00 98.38 69 PHE A N 1
ATOM 512 C CA . PHE A 1 69 ? -11.591 8.515 6.531 1.00 98.38 69 PHE A CA 1
ATOM 513 C C . PHE A 1 69 ? -10.825 9.332 7.566 1.00 98.38 69 PHE A C 1
ATOM 515 O O . PHE A 1 69 ? -10.382 8.789 8.564 1.00 98.38 69 PHE A O 1
ATOM 522 N N . GLN A 1 70 ? -10.681 10.642 7.350 1.00 98.00 70 GLN A N 1
ATOM 523 C CA . GLN A 1 70 ? -9.931 11.515 8.262 1.00 98.00 70 GLN A CA 1
ATOM 524 C C . GLN A 1 70 ? -10.541 11.529 9.666 1.00 98.00 70 GLN A C 1
ATOM 526 O O . GLN A 1 70 ? -9.809 11.515 10.650 1.00 98.00 70 GLN A O 1
ATOM 531 N N . ILE A 1 71 ? -11.876 11.528 9.754 1.00 98.19 71 ILE A N 1
ATOM 532 C CA . ILE A 1 71 ? -12.599 11.437 11.026 1.00 98.19 71 ILE A CA 1
ATOM 533 C C . ILE A 1 71 ? -12.327 10.083 11.686 1.00 98.19 71 ILE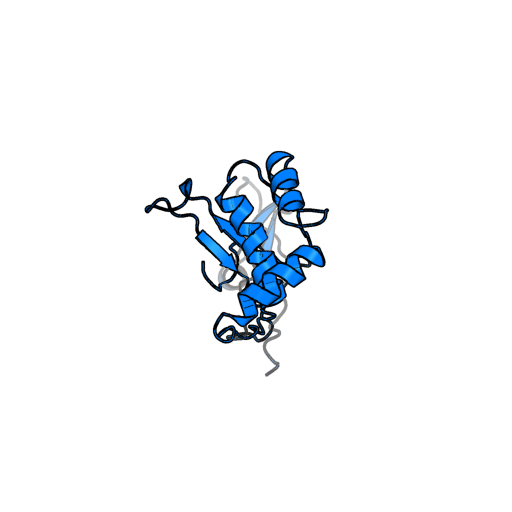 A C 1
ATOM 535 O O . ILE A 1 71 ? -11.932 10.058 12.848 1.00 98.19 71 ILE A O 1
ATOM 539 N N . ALA A 1 72 ? -12.487 8.977 10.952 1.00 98.19 72 ALA A N 1
ATOM 540 C CA . ALA A 1 72 ? -12.236 7.637 11.480 1.00 98.19 72 ALA A CA 1
ATOM 541 C C . ALA A 1 72 ? -10.779 7.472 11.948 1.00 98.19 72 ALA A C 1
ATOM 543 O O . ALA A 1 72 ? -10.531 7.070 13.082 1.00 98.19 72 ALA A O 1
ATOM 544 N N . ALA A 1 73 ? -9.818 7.878 11.121 1.00 97.88 73 ALA A N 1
ATOM 545 C CA . ALA A 1 73 ? -8.395 7.823 11.423 1.00 97.88 73 ALA A CA 1
ATOM 546 C C . ALA A 1 73 ? -8.042 8.653 12.662 1.00 97.88 73 ALA A C 1
ATOM 548 O O . ALA A 1 73 ? -7.405 8.137 13.574 1.00 97.88 73 ALA A O 1
ATOM 549 N N . ALA A 1 74 ? -8.505 9.902 12.746 1.00 97.75 74 ALA A N 1
ATOM 550 C CA . ALA A 1 74 ? -8.295 10.726 13.934 1.00 97.75 74 ALA A CA 1
ATOM 551 C C . ALA A 1 74 ? -8.944 10.113 15.186 1.00 97.75 74 ALA A C 1
ATOM 553 O O . ALA A 1 74 ? -8.340 10.140 16.255 1.00 97.75 74 ALA A O 1
ATOM 554 N N . SER A 1 75 ? -10.141 9.527 15.057 1.00 97.75 75 SER A N 1
ATOM 555 C CA . SER A 1 75 ? -10.870 8.936 16.189 1.00 97.75 75 SER A CA 1
ATOM 556 C C . SER A 1 75 ? -10.167 7.734 16.813 1.00 97.75 75 SER A C 1
ATOM 558 O O . SER A 1 75 ? -10.302 7.515 18.012 1.00 97.75 75 SER A O 1
ATOM 560 N N . ILE A 1 76 ? -9.391 6.991 16.019 1.00 96.25 76 ILE A N 1
ATOM 561 C CA . ILE A 1 76 ? -8.592 5.864 16.508 1.00 96.25 76 ILE A CA 1
ATOM 562 C C . ILE A 1 76 ? -7.133 6.255 16.777 1.00 96.25 76 ILE A C 1
ATOM 564 O O . ILE A 1 76 ? -6.320 5.385 17.039 1.00 96.25 76 ILE A O 1
ATOM 568 N N . GLY A 1 77 ? -6.773 7.539 16.703 1.00 97.31 77 GLY A N 1
ATOM 569 C CA . GLY A 1 77 ? -5.427 8.002 17.041 1.00 97.31 77 GLY A CA 1
ATOM 570 C C . GLY A 1 77 ? -4.411 7.941 15.899 1.00 97.31 77 GLY A C 1
ATOM 571 O O . GLY A 1 77 ? -3.247 7.647 16.131 1.00 97.31 77 GLY A O 1
ATOM 572 N N . HIS A 1 78 ? -4.796 8.263 14.663 1.00 97.50 78 HIS A N 1
ATOM 573 C CA . HIS A 1 78 ? -3.855 8.595 13.583 1.00 97.50 78 HIS A CA 1
ATOM 574 C C . HIS A 1 78 ? -3.757 10.108 13.356 1.00 97.50 78 HIS A C 1
ATOM 576 O O . HIS A 1 78 ? -4.744 10.841 13.455 1.00 97.50 78 HIS A O 1
ATOM 582 N N . LYS A 1 79 ? -2.563 10.581 12.982 1.00 96.06 79 LYS A N 1
ATOM 583 C CA . LYS A 1 79 ? -2.281 11.994 12.686 1.00 96.06 79 LYS A CA 1
ATOM 584 C C . LYS A 1 79 ? -2.222 12.263 11.182 1.00 96.06 79 LYS A C 1
ATOM 586 O O . LYS A 1 79 ? -1.832 11.407 10.390 1.00 96.06 79 LYS A O 1
ATOM 591 N N . ALA A 1 80 ? -2.573 13.485 10.787 1.00 93.81 80 ALA A N 1
ATOM 592 C CA . ALA A 1 80 ? -2.374 13.966 9.421 1.00 93.81 80 ALA A CA 1
ATOM 593 C C . ALA A 1 80 ? -0.869 14.181 9.108 1.00 93.81 80 ALA A C 1
ATOM 595 O O . ALA A 1 80 ? -0.113 14.490 10.029 1.00 93.81 80 ALA A O 1
ATOM 596 N N . PRO A 1 81 ? -0.437 14.099 7.830 1.00 94.00 81 PRO A N 1
ATOM 597 C CA . PRO A 1 81 ? -1.235 13.787 6.641 1.00 94.00 81 PRO A CA 1
ATOM 598 C C . PRO A 1 81 ? -1.616 12.303 6.562 1.00 94.00 81 PRO A C 1
ATOM 600 O O . PRO A 1 81 ? -0.773 11.423 6.693 1.00 94.00 81 PRO A O 1
ATOM 603 N N . PHE A 1 82 ? -2.890 12.013 6.278 1.00 93.69 82 PHE A N 1
ATOM 604 C CA . PHE A 1 82 ? -3.406 10.640 6.331 1.00 93.69 82 PHE A CA 1
ATOM 605 C C . PHE A 1 82 ? -2.894 9.716 5.225 1.00 93.69 82 PHE A C 1
ATOM 607 O O . PHE A 1 82 ? -2.969 8.509 5.365 1.00 93.69 82 PHE A O 1
ATOM 614 N N . THR A 1 83 ? -2.291 10.236 4.160 1.00 88.69 83 THR A N 1
ATOM 615 C CA . THR A 1 83 ? -1.627 9.403 3.142 1.00 88.69 83 THR A CA 1
ATOM 616 C C . THR A 1 83 ? -0.337 8.747 3.642 1.00 88.69 83 THR A C 1
ATOM 618 O O . THR A 1 83 ? 0.168 7.822 3.015 1.00 88.69 83 THR A O 1
ATOM 621 N N . SER A 1 84 ? 0.222 9.250 4.742 1.00 85.94 84 SER A N 1
ATOM 622 C CA . SER A 1 84 ? 1.416 8.726 5.404 1.00 85.94 84 SER A CA 1
ATOM 623 C C . SER A 1 84 ? 1.263 8.844 6.921 1.00 85.94 84 SER A C 1
ATOM 625 O O . SER A 1 84 ? 2.218 9.205 7.604 1.00 85.94 84 SER A O 1
ATOM 627 N N . SER A 1 85 ? 0.042 8.635 7.432 1.00 87.06 85 SER A N 1
ATOM 628 C CA . SER A 1 85 ? -0.274 8.899 8.837 1.00 87.06 85 SER A CA 1
ATOM 629 C C . SER A 1 85 ? 0.578 8.055 9.763 1.00 87.06 85 SER A C 1
ATOM 631 O O . SER A 1 85 ? 0.661 6.838 9.596 1.00 87.06 85 SER A O 1
ATOM 633 N N . GLU A 1 86 ? 1.078 8.695 10.806 1.00 90.56 86 GLU A N 1
ATOM 634 C CA . GLU A 1 86 ? 1.638 8.030 11.973 1.00 90.56 86 GLU A CA 1
ATOM 635 C C . GLU A 1 86 ? 0.564 7.903 13.056 1.00 90.56 86 GLU A C 1
ATOM 637 O O . GLU A 1 86 ? -0.381 8.700 13.114 1.00 90.56 86 GLU A O 1
ATOM 642 N N . ALA A 1 87 ? 0.698 6.882 13.896 1.00 94.88 87 ALA A N 1
ATOM 643 C CA . ALA A 1 87 ? -0.135 6.728 15.077 1.00 94.88 87 ALA A CA 1
ATOM 644 C C . ALA A 1 87 ? 0.247 7.752 16.160 1.00 94.88 87 ALA A C 1
ATOM 646 O O . ALA A 1 87 ? 1.385 8.222 16.239 1.00 94.88 87 ALA A O 1
ATOM 647 N N . THR A 1 88 ? -0.713 8.125 16.998 1.00 97.25 88 THR A N 1
ATOM 648 C CA . THR A 1 88 ? -0.475 8.943 18.184 1.00 97.25 88 THR A CA 1
ATOM 649 C C . THR A 1 88 ? 0.117 8.080 19.307 1.00 97.25 88 THR A C 1
ATOM 651 O O . THR A 1 88 ? -0.066 6.862 19.298 1.00 97.25 88 THR A O 1
ATOM 654 N N . PRO A 1 89 ? 0.813 8.682 20.289 1.00 96.62 89 PRO A N 1
ATOM 655 C CA . PRO A 1 89 ? 1.298 7.950 21.459 1.00 96.62 89 PRO A CA 1
ATOM 656 C C . PRO A 1 89 ? 0.197 7.170 22.186 1.00 96.62 89 PRO A C 1
ATOM 658 O O . PRO A 1 89 ? 0.426 6.041 22.592 1.00 96.62 89 PRO A O 1
ATOM 661 N N . GLU A 1 90 ? -1.011 7.727 22.274 1.00 96.06 90 GLU A N 1
ATOM 662 C CA . GLU A 1 90 ? -2.154 7.098 22.944 1.00 96.06 90 GLU A CA 1
ATOM 663 C C . GLU A 1 90 ? -2.627 5.836 22.206 1.00 96.06 90 GLU A C 1
ATOM 665 O O . GLU A 1 90 ? -2.944 4.830 22.839 1.00 96.06 90 GLU A O 1
ATOM 670 N N . PHE A 1 91 ? -2.636 5.851 20.864 1.00 96.56 91 PHE A N 1
ATOM 671 C CA . PHE A 1 91 ? -2.890 4.632 20.089 1.00 96.56 91 PHE A CA 1
ATOM 672 C C . PHE A 1 91 ? -1.796 3.594 20.329 1.00 96.56 91 PHE A C 1
ATOM 674 O O . PHE A 1 91 ? -2.105 2.415 20.466 1.00 96.56 91 PHE A O 1
ATOM 681 N N . MET A 1 92 ? -0.529 4.017 20.372 1.00 96.44 92 MET A N 1
ATOM 682 C CA . MET A 1 92 ? 0.594 3.098 20.565 1.00 96.44 92 MET A CA 1
ATOM 683 C C . MET A 1 92 ? 0.559 2.448 21.946 1.00 96.44 92 MET A C 1
ATOM 685 O O . MET A 1 92 ? 0.718 1.239 22.026 1.00 96.44 92 MET A O 1
ATOM 689 N N . GLU A 1 93 ? 0.261 3.204 23.001 1.00 95.69 93 GLU A N 1
ATOM 690 C CA . GLU A 1 93 ? 0.097 2.670 24.358 1.00 95.69 93 GLU A CA 1
ATOM 691 C C . GLU A 1 93 ? -1.028 1.623 24.418 1.00 95.69 93 GLU A C 1
ATOM 693 O O . GLU A 1 93 ? -0.847 0.524 24.946 1.00 95.69 93 GLU A O 1
ATOM 698 N N . TRP A 1 94 ? -2.178 1.919 23.802 1.00 95.75 94 TRP A N 1
ATOM 699 C CA . TRP A 1 94 ? -3.271 0.953 23.682 1.00 95.75 94 TRP A CA 1
ATOM 700 C C . TRP A 1 94 ? -2.869 -0.287 22.866 1.00 95.75 94 TRP A C 1
ATOM 702 O O . TRP A 1 94 ? -3.155 -1.421 23.261 1.00 95.75 94 TRP A O 1
ATOM 712 N N . ALA A 1 95 ? -2.199 -0.083 21.730 1.00 95.81 95 ALA A N 1
ATOM 713 C CA . ALA A 1 95 ? -1.789 -1.154 20.835 1.00 95.81 95 ALA A CA 1
ATOM 714 C C . ALA A 1 95 ? -0.727 -2.050 21.480 1.00 95.81 95 ALA A C 1
ATOM 716 O O . ALA A 1 95 ? -0.783 -3.261 21.308 1.00 95.81 95 ALA A O 1
ATOM 717 N N . GLU A 1 96 ? 0.215 -1.496 22.243 1.00 95.50 96 GLU A N 1
ATOM 718 C CA . GLU A 1 96 ? 1.255 -2.251 22.945 1.00 95.50 96 GLU A CA 1
ATOM 719 C C . GLU A 1 96 ? 0.660 -3.235 23.950 1.00 95.50 96 GLU A C 1
ATOM 721 O O . GLU A 1 96 ? 1.022 -4.411 23.923 1.00 95.50 96 GLU A O 1
ATOM 726 N N . ALA A 1 97 ? -0.332 -2.810 24.738 1.00 94.69 97 ALA A N 1
ATOM 727 C CA . ALA A 1 97 ? -1.034 -3.702 25.660 1.00 94.69 97 ALA A CA 1
ATOM 728 C C . ALA A 1 97 ? -1.698 -4.890 24.937 1.00 94.69 97 ALA A C 1
ATOM 730 O O . ALA A 1 97 ? -1.663 -6.024 25.420 1.00 94.69 97 ALA A O 1
ATOM 731 N N . LEU A 1 98 ? -2.276 -4.653 23.753 1.00 95.12 98 LEU A N 1
ATOM 732 C CA . LEU A 1 98 ? -2.820 -5.720 22.914 1.00 95.12 98 LEU A CA 1
ATOM 733 C C . LEU A 1 98 ? -1.707 -6.607 22.343 1.00 95.12 98 LEU A C 1
ATOM 735 O O . LEU A 1 98 ? -1.803 -7.832 22.399 1.00 95.12 98 LEU A O 1
ATOM 739 N N . LEU A 1 99 ? -0.652 -6.007 21.796 1.00 96.19 99 LEU A N 1
ATOM 740 C CA . LEU A 1 99 ? 0.458 -6.718 21.166 1.00 96.19 99 LEU A CA 1
ATOM 741 C C . LEU A 1 99 ? 1.225 -7.600 22.159 1.00 96.19 99 LEU A C 1
ATOM 743 O O . LEU A 1 99 ? 1.753 -8.629 21.750 1.00 96.19 99 LEU A O 1
ATOM 747 N N . ASP A 1 100 ? 1.281 -7.229 23.436 1.00 96.69 100 ASP A N 1
ATOM 748 C CA . ASP A 1 100 ? 1.909 -8.024 24.498 1.00 96.69 100 ASP A CA 1
ATOM 749 C C . ASP A 1 100 ? 1.109 -9.288 24.847 1.00 96.69 100 ASP A C 1
ATOM 751 O O . ASP A 1 100 ? 1.670 -10.259 25.354 1.00 96.69 100 ASP A O 1
ATOM 755 N N . SER A 1 101 ? -0.190 -9.3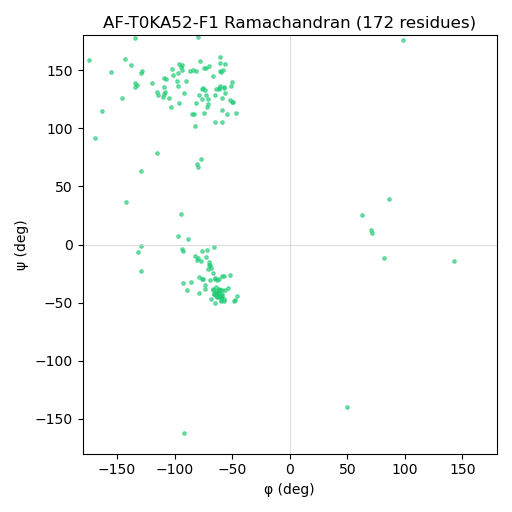15 24.527 1.00 96.81 101 SER A N 1
ATOM 756 C CA . SER A 1 101 ? -1.025 -10.518 24.658 1.00 96.81 101 SER A CA 1
ATOM 757 C C . SER A 1 101 ? -0.864 -11.506 23.494 1.00 96.81 101 SER A C 1
ATOM 759 O O . SER A 1 101 ? -1.323 -12.647 23.579 1.00 96.81 101 SER A O 1
ATOM 761 N N . LEU A 1 102 ? -0.230 -11.079 22.398 1.00 95.88 102 LEU A N 1
ATOM 762 C CA . LEU A 1 102 ? -0.053 -11.877 21.189 1.00 95.88 102 LEU A CA 1
ATOM 763 C C . LEU A 1 102 ? 1.288 -12.626 21.202 1.00 95.88 102 LEU A C 1
ATOM 765 O O . LEU A 1 102 ? 2.256 -12.182 21.822 1.00 95.88 102 LEU A O 1
ATOM 769 N N . PRO A 1 103 ? 1.391 -13.760 20.484 1.00 96.00 103 PRO A N 1
ATOM 770 C CA . PRO A 1 103 ? 2.680 -14.401 20.262 1.00 96.00 103 PRO A CA 1
ATOM 771 C C . PRO A 1 103 ? 3.644 -13.464 19.510 1.00 96.00 103 PRO A C 1
ATOM 773 O O . PRO A 1 103 ? 3.203 -12.530 18.831 1.00 96.00 103 PRO A O 1
ATOM 776 N N . PRO A 1 104 ? 4.964 -13.735 19.564 1.00 93.25 104 PRO A N 1
ATOM 777 C CA . PRO A 1 104 ? 5.951 -12.957 18.826 1.00 93.25 104 PRO A CA 1
ATOM 778 C C . PRO A 1 104 ? 5.580 -12.818 17.349 1.00 93.25 104 PRO A C 1
ATOM 780 O O . PRO A 1 104 ? 5.198 -13.798 16.707 1.00 93.25 104 PRO A O 1
ATOM 783 N N . TYR A 1 105 ? 5.733 -11.608 16.804 1.00 94.38 105 TYR A N 1
ATOM 784 C CA . TYR A 1 105 ? 5.467 -11.353 15.392 1.00 94.38 105 TYR A CA 1
ATOM 785 C C . TYR A 1 105 ? 6.374 -12.257 14.532 1.00 94.38 105 TYR A C 1
ATOM 787 O O . TYR A 1 105 ? 7.601 -12.142 14.617 1.00 94.38 105 TYR A O 1
ATOM 795 N N . PRO A 1 106 ? 5.808 -13.192 13.742 1.00 92.81 106 PRO A N 1
ATOM 796 C CA . PRO A 1 106 ? 6.591 -14.267 13.131 1.00 92.81 106 PRO A CA 1
ATOM 797 C C . PRO A 1 106 ? 7.410 -13.801 11.920 1.00 92.81 106 PRO A C 1
ATOM 799 O O . PRO A 1 106 ? 8.294 -14.520 11.456 1.00 92.81 106 PRO A O 1
ATOM 802 N N . HIS A 1 107 ? 7.115 -12.614 11.389 1.00 93.88 107 HIS A N 1
ATOM 803 C CA . HIS A 1 107 ? 7.775 -12.057 10.215 1.00 93.88 107 HIS A CA 1
ATOM 804 C C . HIS A 1 107 ? 9.083 -11.343 10.577 1.00 93.88 107 HIS A C 1
ATOM 806 O O . HIS A 1 107 ? 9.239 -10.766 11.651 1.00 93.88 107 HIS A O 1
ATOM 812 N N . ARG A 1 108 ? 10.032 -11.354 9.642 1.00 93.50 108 ARG A N 1
ATOM 813 C CA . ARG A 1 108 ? 11.278 -10.582 9.695 1.00 93.50 108 ARG A CA 1
ATOM 814 C C . ARG A 1 108 ? 11.437 -9.822 8.394 1.00 93.50 108 ARG A C 1
ATOM 816 O O . ARG A 1 108 ? 11.053 -10.332 7.343 1.00 93.50 108 ARG A O 1
ATOM 823 N N . ARG A 1 109 ? 12.044 -8.634 8.449 1.00 92.31 109 ARG A N 1
ATOM 824 C CA . ARG A 1 109 ? 12.164 -7.755 7.285 1.00 92.31 109 ARG A CA 1
ATOM 825 C C . ARG A 1 109 ? 12.754 -8.492 6.093 1.00 92.31 109 ARG A C 1
ATOM 827 O O . ARG A 1 109 ? 13.879 -8.993 6.128 1.00 92.31 109 ARG A O 1
ATOM 834 N N . LEU A 1 110 ? 12.021 -8.456 4.989 1.00 88.81 110 LEU A N 1
ATOM 835 C CA . LEU A 1 110 ? 12.527 -8.874 3.700 1.00 88.81 110 LEU A CA 1
ATOM 836 C C . LEU A 1 110 ? 13.486 -7.806 3.170 1.00 88.81 110 LEU A C 1
ATOM 838 O O . LEU A 1 110 ? 13.092 -6.695 2.805 1.00 88.81 110 LEU A O 1
ATOM 842 N N . ASN A 1 111 ? 14.763 -8.165 3.074 1.00 82.88 111 ASN A N 1
ATOM 843 C CA . ASN A 1 111 ? 15.783 -7.336 2.439 1.00 82.88 111 ASN A CA 1
ATOM 844 C C . ASN A 1 111 ? 15.663 -7.422 0.914 1.00 82.88 111 ASN A C 1
ATOM 846 O O . ASN A 1 111 ? 16.480 -8.038 0.234 1.00 82.88 111 ASN A O 1
ATOM 850 N N . ALA A 1 112 ? 14.636 -6.769 0.374 1.00 66.25 112 ALA A N 1
ATOM 851 C CA . ALA A 1 112 ? 14.271 -6.816 -1.039 1.00 66.25 112 ALA A CA 1
ATOM 852 C C . ALA A 1 112 ? 15.322 -6.193 -1.995 1.00 66.25 112 ALA A C 1
ATOM 854 O O . ALA A 1 112 ? 15.126 -6.201 -3.207 1.00 66.25 112 ALA A O 1
ATOM 855 N N . MET A 1 113 ? 16.433 -5.637 -1.471 1.00 61.25 113 MET A N 1
ATOM 856 C CA . MET A 1 113 ? 17.571 -5.134 -2.268 1.00 61.25 113 MET A CA 1
ATOM 857 C C . MET A 1 113 ? 18.496 -6.249 -2.738 1.00 61.25 113 MET A C 1
ATOM 859 O O . MET A 1 113 ? 19.356 -5.998 -3.576 1.00 61.25 113 MET A O 1
ATOM 863 N N . ARG A 1 114 ? 18.337 -7.466 -2.209 1.00 57.25 114 ARG A N 1
ATOM 864 C CA . ARG A 1 114 ? 19.105 -8.622 -2.653 1.00 57.25 114 ARG A CA 1
ATOM 865 C C . ARG A 1 114 ? 18.421 -9.202 -3.897 1.00 57.25 114 ARG A C 1
ATOM 867 O O . ARG A 1 114 ? 17.298 -9.693 -3.770 1.00 57.25 114 ARG A O 1
ATOM 874 N N . PRO A 1 115 ? 19.035 -9.138 -5.093 1.00 56.34 115 PRO A N 1
ATOM 875 C CA . PRO A 1 115 ? 18.456 -9.753 -6.280 1.00 56.34 115 PRO A CA 1
ATOM 876 C C . PRO A 1 115 ? 18.279 -11.255 -6.026 1.00 56.34 115 PRO A C 1
ATOM 878 O O . PRO A 1 115 ? 19.237 -11.927 -5.656 1.00 56.34 115 PRO A O 1
ATOM 881 N N . VAL A 1 116 ? 17.066 -11.783 -6.218 1.00 60.59 116 VAL A N 1
ATOM 882 C CA . VAL A 1 116 ? 16.794 -13.238 -6.146 1.00 60.59 116 VAL A CA 1
ATOM 883 C C . VAL A 1 116 ? 17.503 -13.977 -7.295 1.00 60.59 116 VAL A C 1
ATOM 885 O O . VAL A 1 116 ? 17.870 -15.138 -7.180 1.00 60.59 116 VAL A O 1
ATOM 888 N N . ALA A 1 117 ? 17.777 -13.250 -8.373 1.00 57.91 117 ALA A N 1
ATOM 889 C CA . ALA A 1 117 ? 18.800 -13.487 -9.378 1.00 57.91 117 ALA A CA 1
ATOM 890 C C . ALA A 1 117 ? 19.104 -12.109 -9.985 1.00 57.91 117 ALA A C 1
ATOM 892 O O . ALA A 1 117 ? 18.200 -11.265 -10.039 1.00 57.91 117 ALA A O 1
ATOM 893 N N . GLN A 1 118 ? 20.332 -11.834 -10.440 1.00 51.53 118 GLN A N 1
ATOM 894 C CA . GLN A 1 118 ? 20.542 -10.686 -11.327 1.00 51.53 118 GLN A CA 1
ATOM 895 C C . GLN A 1 118 ? 19.578 -10.861 -12.502 1.00 51.53 118 GLN A C 1
ATOM 897 O O . GLN A 1 118 ? 19.684 -11.816 -13.272 1.00 51.53 118 GLN A O 1
ATOM 902 N N . LYS A 1 119 ? 18.578 -9.979 -12.599 1.00 53.69 119 LYS A N 1
ATOM 903 C CA . LYS A 1 119 ? 17.668 -9.946 -13.741 1.00 53.69 119 LYS A CA 1
ATOM 904 C C . LYS A 1 119 ? 18.578 -9.711 -14.943 1.00 53.69 119 LYS A C 1
ATOM 906 O O . LYS A 1 119 ? 19.127 -8.616 -15.055 1.00 53.69 119 LYS A O 1
ATOM 911 N N . LYS A 1 120 ? 18.823 -10.744 -15.765 1.00 58.28 120 LYS A N 1
ATOM 912 C CA . LYS A 1 120 ? 19.670 -10.610 -16.956 1.00 58.28 120 LYS A CA 1
ATOM 913 C C . LYS A 1 120 ? 19.176 -9.381 -17.705 1.00 58.28 120 LYS A C 1
ATOM 915 O O . LYS A 1 120 ? 17.979 -9.282 -17.992 1.00 58.28 120 LYS A O 1
ATOM 920 N N . LYS A 1 121 ? 20.074 -8.420 -17.932 1.00 60.03 121 LYS A N 1
ATOM 921 C CA . LYS A 1 121 ? 19.769 -7.209 -18.694 1.00 60.03 121 LYS A CA 1
ATOM 922 C C . LYS A 1 121 ? 19.106 -7.672 -19.986 1.00 60.03 121 LYS A C 1
ATOM 924 O O . LYS A 1 121 ? 19.661 -8.511 -20.69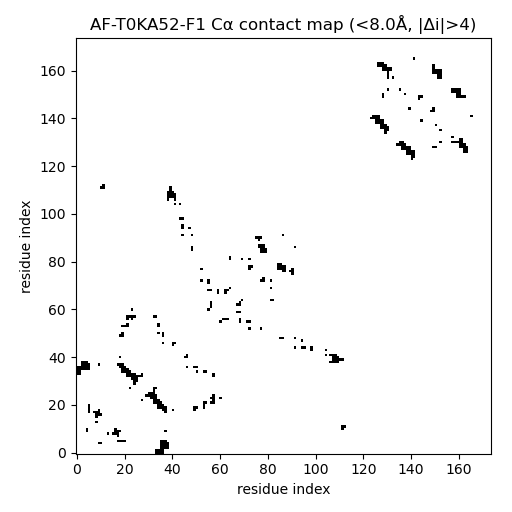1 1.00 60.03 121 LYS A O 1
ATOM 929 N N . GLN A 1 122 ? 17.894 -7.202 -20.262 1.00 56.28 122 GLN A N 1
ATOM 930 C CA . GLN A 1 122 ? 17.250 -7.529 -21.526 1.00 56.28 122 GLN A CA 1
ATOM 931 C C . GLN A 1 122 ? 18.096 -6.878 -22.630 1.00 56.28 122 GLN A C 1
ATOM 933 O O . GLN A 1 122 ? 18.087 -5.660 -22.782 1.00 56.28 122 GLN A O 1
ATOM 938 N N . THR A 1 123 ? 18.868 -7.678 -23.364 1.00 63.22 123 THR A N 1
ATOM 939 C CA . THR A 1 123 ? 19.822 -7.206 -24.385 1.00 63.22 123 THR A CA 1
ATOM 940 C C . THR A 1 123 ? 19.145 -6.776 -25.688 1.00 63.22 123 THR A C 1
ATOM 942 O O . THR A 1 123 ? 19.786 -6.218 -26.573 1.00 63.22 123 THR A O 1
ATOM 945 N N . ALA A 1 124 ? 17.829 -6.961 -25.814 1.00 65.25 124 ALA A N 1
ATOM 946 C CA . ALA A 1 124 ? 17.067 -6.547 -26.987 1.00 65.25 124 ALA A CA 1
ATOM 947 C C . ALA A 1 124 ? 16.723 -5.045 -26.948 1.00 65.25 124 ALA A C 1
ATOM 949 O O . ALA A 1 124 ? 15.562 -4.662 -26.790 1.00 65.25 124 ALA A O 1
ATOM 950 N N . ARG A 1 125 ? 17.729 -4.174 -27.101 1.00 76.00 125 ARG A N 1
ATOM 951 C CA . ARG A 1 125 ? 17.490 -2.753 -27.393 1.00 76.00 125 ARG A CA 1
ATOM 952 C C . ARG A 1 125 ? 16.977 -2.635 -28.831 1.00 76.00 125 ARG A C 1
ATOM 954 O O . ARG A 1 125 ? 17.655 -3.037 -29.772 1.00 76.00 125 ARG A O 1
ATOM 961 N N . MET A 1 126 ? 15.779 -2.082 -29.001 1.00 89.25 126 MET A N 1
ATOM 962 C CA . MET A 1 126 ? 15.252 -1.759 -30.327 1.00 89.25 126 MET A CA 1
ATOM 963 C C . MET A 1 126 ? 15.997 -0.543 -30.895 1.00 89.25 126 MET A C 1
ATOM 965 O O . MET A 1 126 ? 16.093 0.490 -30.229 1.00 89.25 126 MET A O 1
ATOM 969 N N . ILE A 1 127 ? 16.500 -0.661 -32.120 1.00 91.69 127 ILE A N 1
ATOM 970 C CA . ILE A 1 127 ? 17.223 0.383 -32.850 1.00 91.69 127 ILE A CA 1
ATOM 971 C C . ILE A 1 127 ? 16.214 1.171 -33.681 1.00 91.69 127 ILE A C 1
ATOM 973 O O . ILE A 1 127 ? 15.376 0.590 -34.376 1.00 91.69 127 ILE A O 1
ATOM 977 N N . LYS A 1 128 ? 16.262 2.500 -33.570 1.00 94.44 128 LYS A N 1
ATOM 978 C CA . LYS A 1 128 ? 15.418 3.406 -34.348 1.00 94.44 128 LYS A CA 1
ATOM 979 C C . LYS A 1 128 ? 16.008 3.550 -35.751 1.00 94.44 128 LYS A C 1
ATOM 981 O O . LYS A 1 128 ? 17.177 3.884 -35.893 1.00 94.44 128 LYS A O 1
ATOM 986 N N . CYS A 1 129 ? 15.172 3.341 -36.757 1.00 96.06 129 CYS A N 1
ATOM 987 C CA . CYS A 1 129 ? 15.416 3.730 -38.134 1.00 96.06 129 CYS A CA 1
ATOM 988 C C . CYS A 1 129 ? 14.523 4.925 -38.474 1.00 96.06 129 CYS A C 1
ATOM 990 O O . CYS A 1 129 ? 13.360 4.962 -38.063 1.00 96.06 129 CYS A O 1
ATOM 992 N N . GLU A 1 130 ? 15.031 5.868 -39.253 1.00 97.06 130 GLU A N 1
ATOM 993 C CA . GLU A 1 130 ? 14.327 7.076 -39.671 1.00 97.06 130 GLU A CA 1
ATOM 994 C C . GLU A 1 130 ? 14.525 7.334 -41.167 1.00 97.06 130 GLU A C 1
ATOM 996 O O . GLU A 1 130 ? 15.619 7.189 -41.708 1.00 97.06 130 GLU A O 1
ATOM 1001 N N . CYS A 1 131 ? 13.445 7.675 -41.863 1.00 97.12 131 CYS A N 1
ATOM 1002 C CA . CYS A 1 131 ? 13.506 8.080 -43.259 1.00 97.12 131 CYS A CA 1
ATOM 1003 C C . CYS A 1 131 ? 14.040 9.513 -43.348 1.00 97.12 131 CYS A C 1
ATOM 1005 O O . CYS A 1 131 ? 13.443 10.421 -42.776 1.00 97.12 131 CYS A O 1
ATOM 1007 N N . ALA A 1 132 ? 15.107 9.723 -44.117 1.00 95.81 132 ALA A N 1
ATOM 1008 C CA . ALA A 1 132 ? 15.707 11.046 -44.293 1.00 95.81 132 ALA A CA 1
ATOM 1009 C C . ALA A 1 132 ? 14.826 12.032 -45.081 1.00 95.81 132 ALA A C 1
ATOM 1011 O O . ALA A 1 132 ? 15.029 13.237 -44.992 1.00 95.81 132 ALA A O 1
ATOM 1012 N N . GLU A 1 133 ? 13.859 11.527 -45.850 1.00 96.31 133 GLU A N 1
ATOM 1013 C CA . GLU A 1 133 ? 13.012 12.339 -46.730 1.00 96.31 133 GLU A CA 1
ATOM 1014 C C . GLU A 1 133 ? 11.757 12.852 -46.012 1.00 96.31 133 GLU A 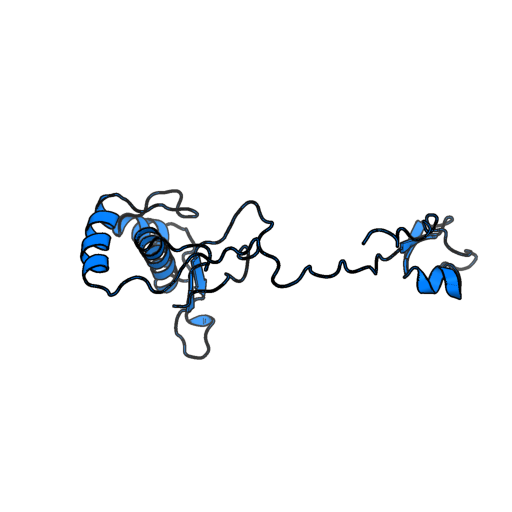C 1
ATOM 1016 O O . GLU A 1 133 ? 11.359 13.998 -46.198 1.00 96.31 133 GLU A O 1
ATOM 1021 N N . CYS A 1 134 ? 11.135 12.024 -45.164 1.00 95.75 134 CYS A N 1
ATOM 1022 C CA . CYS A 1 134 ? 9.859 12.363 -44.515 1.00 95.75 134 CYS A CA 1
ATOM 1023 C C . CYS A 1 134 ? 9.817 12.180 -42.997 1.00 95.75 134 CYS A C 1
ATOM 1025 O O . CYS A 1 134 ? 8.775 12.417 -42.389 1.00 95.75 134 CYS A O 1
ATOM 1027 N N . GLY A 1 135 ? 10.900 11.716 -42.370 1.00 95.31 135 GLY A N 1
ATOM 1028 C CA . GLY A 1 135 ? 10.954 11.514 -40.922 1.00 95.31 135 GLY A CA 1
ATOM 1029 C C . GLY A 1 135 ? 10.118 10.338 -40.405 1.00 95.31 135 GLY A C 1
ATOM 1030 O O . GLY A 1 135 ? 9.948 10.202 -39.195 1.00 95.31 135 GLY A O 1
ATOM 1031 N N . TYR A 1 136 ? 9.583 9.468 -41.276 1.00 96.38 136 TYR A N 1
ATOM 1032 C CA . TYR A 1 136 ? 8.921 8.232 -40.838 1.00 96.38 136 TYR A CA 1
ATOM 1033 C C . TYR A 1 136 ? 9.885 7.391 -39.998 1.00 96.38 136 TYR A C 1
ATOM 1035 O O . TYR A 1 136 ? 11.042 7.223 -40.382 1.00 96.38 136 TYR A O 1
ATOM 1043 N N . THR A 1 137 ? 9.423 6.849 -38.868 1.00 96.88 137 THR A N 1
ATOM 1044 C CA . THR A 1 137 ? 10.278 6.079 -37.952 1.00 96.88 137 THR A CA 1
ATOM 1045 C C . THR A 1 137 ? 9.787 4.650 -37.781 1.00 96.88 137 THR A C 1
ATOM 1047 O O . THR A 1 137 ? 8.595 4.396 -37.624 1.00 96.88 137 THR A O 1
ATOM 1050 N N . VAL A 1 138 ? 10.734 3.715 -37.763 1.00 95.62 138 VAL A N 1
ATOM 1051 C CA . VAL A 1 138 ? 10.520 2.294 -37.462 1.00 95.62 138 VAL A CA 1
ATOM 1052 C C . VAL A 1 138 ? 11.510 1.895 -36.382 1.00 95.62 138 VAL A C 1
ATOM 1054 O O . VAL A 1 138 ? 12.604 2.440 -36.296 1.00 95.62 138 VAL A O 1
ATOM 1057 N N . ARG A 1 139 ? 11.141 0.941 -35.531 1.00 94.06 139 ARG A N 1
ATOM 1058 C CA . ARG A 1 139 ? 12.073 0.327 -34.587 1.00 94.06 139 ARG A CA 1
ATOM 1059 C C . ARG A 1 139 ? 12.259 -1.137 -34.955 1.00 94.06 139 ARG A C 1
ATOM 1061 O O . ARG A 1 139 ? 11.273 -1.853 -35.094 1.00 94.06 139 ARG A O 1
ATOM 1068 N N . THR A 1 140 ? 13.504 -1.580 -35.085 1.00 92.25 140 THR A N 1
ATOM 1069 C CA . THR A 1 140 ? 13.857 -2.975 -35.396 1.00 92.25 140 THR A CA 1
ATOM 1070 C C . THR A 1 140 ? 14.983 -3.473 -34.482 1.00 92.25 140 THR A C 1
ATOM 1072 O O . THR A 1 140 ? 15.455 -2.737 -33.619 1.00 92.25 140 THR A O 1
ATOM 1075 N N . THR A 1 141 ? 15.393 -4.733 -34.605 1.00 91.19 141 THR A N 1
ATOM 1076 C CA . THR A 1 141 ? 16.481 -5.318 -33.806 1.00 91.19 141 THR A CA 1
ATOM 1077 C C . THR A 1 141 ? 17.811 -5.266 -34.559 1.00 91.19 141 THR A C 1
ATOM 1079 O O . THR A 1 141 ? 17.828 -5.285 -35.790 1.00 91.19 141 THR A O 1
ATOM 1082 N N . ARG A 1 142 ? 18.933 -5.276 -33.820 1.00 89.50 142 ARG A N 1
ATOM 1083 C CA . ARG A 1 142 ? 20.296 -5.409 -34.379 1.00 89.50 142 ARG A CA 1
ATOM 1084 C C . ARG A 1 142 ? 20.379 -6.552 -35.391 1.00 89.50 142 ARG A C 1
ATOM 1086 O O . ARG A 1 142 ? 20.818 -6.340 -36.514 1.00 89.50 142 ARG A O 1
ATOM 1093 N N . LYS A 1 143 ? 19.835 -7.718 -35.018 1.00 90.44 143 LYS A N 1
ATOM 1094 C CA . LYS A 1 143 ? 19.771 -8.910 -35.871 1.00 90.44 143 LYS A CA 1
ATOM 1095 C C . LYS A 1 143 ? 19.249 -8.591 -37.271 1.00 90.44 143 LYS A C 1
ATOM 1097 O O . LYS A 1 143 ? 19.842 -9.040 -38.243 1.00 90.44 143 LYS A O 1
ATOM 1102 N N . TRP A 1 144 ? 18.139 -7.863 -37.398 1.00 92.44 144 TRP A N 1
ATOM 1103 C CA . TRP A 1 144 ? 17.543 -7.585 -38.709 1.00 92.44 144 TRP A CA 1
ATOM 1104 C C . TRP A 1 144 ? 18.339 -6.560 -39.515 1.00 92.44 144 TRP A C 1
ATOM 1106 O O . TRP A 1 144 ? 18.460 -6.717 -40.727 1.00 92.44 144 TRP A O 1
ATOM 1116 N N . LEU A 1 145 ? 18.938 -5.570 -38.851 1.00 92.44 145 LEU A N 1
ATOM 1117 C CA . LEU A 1 145 ? 19.818 -4.609 -39.517 1.00 92.44 145 LEU A CA 1
ATOM 1118 C C . LEU A 1 145 ? 21.081 -5.273 -40.066 1.00 92.44 145 LEU A C 1
ATOM 1120 O O . LEU A 1 145 ? 21.452 -5.005 -41.201 1.00 92.44 145 LEU A O 1
ATOM 1124 N N . GLU A 1 146 ? 21.697 -6.170 -39.300 1.00 90.31 146 GLU A N 1
ATOM 1125 C CA . GLU A 1 146 ? 22.906 -6.883 -39.725 1.00 90.31 146 GLU A CA 1
ATOM 1126 C C . GLU A 1 146 ? 22.611 -7.964 -40.773 1.00 90.31 146 GLU A C 1
ATOM 1128 O O . GLU A 1 146 ? 23.392 -8.143 -41.703 1.00 90.31 146 GLU A O 1
ATOM 1133 N N . SER A 1 147 ? 21.488 -8.683 -40.650 1.00 91.75 147 SER A N 1
ATOM 1134 C CA . SER A 1 147 ? 21.175 -9.812 -41.545 1.00 91.75 147 SER A CA 1
ATOM 1135 C C . SER A 1 147 ? 20.475 -9.423 -42.847 1.00 91.75 147 SER A C 1
ATOM 1137 O O . SER A 1 147 ? 20.658 -10.105 -43.852 1.00 91.75 147 SER A O 1
ATOM 1139 N N . VAL A 1 148 ? 19.653 -8.369 -42.843 1.00 93.31 148 VAL A N 1
ATOM 1140 C CA . VAL A 1 148 ? 18.807 -7.992 -43.994 1.00 93.31 148 VAL A CA 1
ATOM 1141 C C . VAL A 1 148 ? 18.965 -6.512 -44.370 1.00 93.31 148 VAL A C 1
ATOM 1143 O O . VAL A 1 148 ? 18.737 -6.136 -45.522 1.00 93.31 148 VAL A O 1
ATOM 1146 N N . GLY A 1 149 ? 19.415 -5.669 -43.440 1.00 92.38 149 GLY A N 1
ATOM 1147 C CA . GLY A 1 149 ? 19.583 -4.233 -43.646 1.00 92.38 149 GLY A CA 1
ATOM 1148 C C . GLY A 1 149 ? 18.415 -3.406 -43.112 1.00 92.38 149 GLY A C 1
ATOM 1149 O O . GLY A 1 149 ? 17.414 -3.921 -42.609 1.00 92.38 149 GLY A O 1
ATOM 1150 N N . ALA A 1 150 ? 18.558 -2.084 -43.207 1.00 95.00 150 ALA A N 1
ATOM 1151 C CA . ALA A 1 150 ? 17.538 -1.160 -42.734 1.00 95.00 150 ALA A CA 1
ATOM 1152 C C . ALA A 1 150 ? 16.239 -1.254 -43.563 1.00 95.00 150 ALA A C 1
ATOM 1154 O O . ALA A 1 150 ? 16.309 -1.463 -44.781 1.00 95.00 150 ALA A O 1
ATOM 1155 N N . PRO A 1 151 ? 15.059 -1.072 -42.936 1.00 96.00 151 PRO A N 1
ATOM 1156 C CA . PRO A 1 151 ? 13.779 -1.043 -43.639 1.00 96.00 151 PRO A CA 1
ATOM 1157 C C . PRO A 1 151 ? 13.732 0.020 -44.742 1.00 96.00 151 PRO A C 1
ATOM 1159 O O . PRO A 1 151 ? 14.432 1.032 -44.680 1.00 96.00 151 PRO A O 1
ATOM 1162 N N . ILE A 1 152 ? 12.874 -0.193 -45.738 1.00 96.69 152 ILE A N 1
ATOM 1163 C CA . ILE A 1 152 ? 12.551 0.809 -46.762 1.00 96.69 152 ILE A CA 1
ATOM 1164 C C . ILE A 1 152 ? 11.366 1.636 -46.263 1.00 96.69 152 ILE A C 1
ATOM 1166 O O . ILE A 1 152 ? 10.451 1.099 -45.635 1.00 96.69 152 ILE A O 1
ATOM 1170 N N . CYS A 1 153 ? 11.395 2.944 -46.511 1.00 96.38 153 CYS A N 1
ATOM 1171 C CA . CYS A 1 153 ? 10.271 3.810 -46.184 1.00 96.38 153 CYS A CA 1
ATOM 1172 C C . CYS A 1 153 ? 9.019 3.379 -46.980 1.00 96.38 153 CYS A C 1
ATOM 1174 O O . CYS A 1 153 ? 9.125 3.127 -48.176 1.00 96.38 153 CYS A O 1
ATOM 1176 N N . PRO A 1 154 ? 7.831 3.292 -46.355 1.00 96.12 154 PRO A N 1
ATOM 1177 C CA . PRO A 1 154 ? 6.613 2.871 -47.051 1.00 96.12 154 PRO A CA 1
ATOM 1178 C C . PRO A 1 154 ? 6.054 3.930 -48.013 1.00 96.12 154 PRO A C 1
ATOM 1180 O O . PRO A 1 154 ? 5.127 3.635 -48.762 1.00 96.12 154 PRO A O 1
ATOM 1183 N N . THR A 1 155 ? 6.567 5.161 -47.974 1.00 96.19 155 THR A N 1
ATOM 1184 C CA . THR A 1 155 ? 6.153 6.229 -48.886 1.00 96.19 155 THR A CA 1
ATOM 1185 C C . THR A 1 155 ? 6.761 6.005 -50.267 1.00 96.19 155 THR A C 1
ATOM 1187 O O . THR A 1 155 ? 7.949 5.711 -50.394 1.00 96.19 155 THR A O 1
ATOM 1190 N N . GLU A 1 156 ? 5.941 6.159 -51.304 1.00 93.75 156 GLU A N 1
ATOM 1191 C CA . GLU A 1 156 ? 6.363 5.986 -52.691 1.00 93.75 156 GLU A CA 1
ATOM 1192 C C . GLU A 1 156 ? 7.538 6.910 -53.045 1.00 93.75 156 GLU A C 1
ATOM 1194 O O . GLU A 1 156 ? 7.545 8.091 -52.705 1.00 93.75 156 GLU A O 1
ATOM 1199 N N . GLY A 1 157 ? 8.544 6.352 -53.721 1.00 91.69 157 GLY A N 1
ATOM 1200 C CA . GLY A 1 157 ? 9.750 7.076 -54.123 1.00 91.69 157 GLY A CA 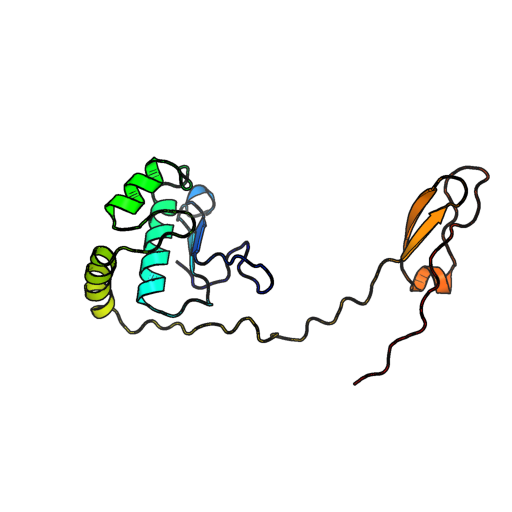1
ATOM 1201 C C . GLY A 1 157 ? 10.821 7.209 -53.037 1.00 91.69 157 GLY A C 1
ATOM 1202 O O . GLY A 1 157 ? 11.950 7.549 -53.378 1.00 91.69 157 GLY A O 1
ATOM 1203 N N . HIS A 1 158 ? 10.520 6.889 -51.774 1.00 95.06 158 HIS A N 1
ATOM 1204 C CA . HIS A 1 158 ? 11.496 6.999 -50.692 1.00 95.06 158 HIS A CA 1
ATOM 1205 C C . HIS A 1 158 ? 12.366 5.747 -50.546 1.00 95.06 158 HIS A C 1
ATOM 1207 O O . HIS A 1 158 ? 11.952 4.613 -50.804 1.00 95.06 158 HIS A O 1
ATOM 1213 N N . GLY A 1 159 ? 13.598 5.961 -50.088 1.00 93.38 159 GLY A N 1
ATOM 1214 C CA . GLY A 1 159 ? 14.620 4.921 -50.014 1.00 93.38 159 GLY A CA 1
ATOM 1215 C C . GLY A 1 159 ? 14.715 4.149 -48.692 1.00 93.38 159 GLY A C 1
ATOM 1216 O O . GLY A 1 159 ? 13.822 4.122 -47.838 1.00 93.38 159 GLY A O 1
ATOM 1217 N N . ARG A 1 160 ? 15.871 3.495 -48.529 1.00 96.00 160 ARG A N 1
ATOM 1218 C CA . ARG A 1 160 ? 16.277 2.797 -47.303 1.00 96.00 160 ARG A CA 1
ATOM 1219 C C . ARG A 1 160 ? 16.431 3.795 -46.147 1.00 96.00 160 ARG A C 1
ATOM 1221 O O . ARG A 1 160 ? 17.054 4.842 -46.298 1.00 96.00 160 ARG A O 1
ATOM 1228 N N . MET A 1 161 ? 15.875 3.453 -44.989 1.00 97.00 161 MET A N 1
ATOM 1229 C CA . MET A 1 161 ? 15.899 4.287 -43.786 1.00 97.00 161 MET A CA 1
ATOM 1230 C C . MET A 1 161 ? 17.288 4.285 -43.125 1.00 97.00 161 MET A C 1
ATOM 1232 O O . MET A 1 161 ? 18.030 3.309 -43.222 1.00 97.00 161 MET A O 1
ATOM 1236 N N . GLN A 1 162 ? 17.631 5.370 -42.433 1.00 96.06 162 GLN A N 1
ATOM 1237 C CA . GLN A 1 162 ? 18.902 5.555 -41.726 1.00 96.06 162 GLN A CA 1
ATOM 1238 C C . GLN A 1 162 ? 18.774 5.133 -40.261 1.00 96.06 162 GLN A C 1
ATOM 1240 O O . GLN A 1 162 ? 17.700 5.248 -39.679 1.00 96.06 162 GLN A O 1
ATOM 1245 N N . HIS A 1 163 ? 19.853 4.654 -39.650 1.00 93.44 163 HIS A N 1
ATOM 1246 C CA . HIS A 1 163 ? 19.922 4.369 -38.216 1.00 93.44 163 HIS A CA 1
ATOM 1247 C C . HIS A 1 163 ? 21.307 4.720 -37.678 1.00 93.44 163 HIS A C 1
ATOM 1249 O O . HIS A 1 163 ? 22.273 4.765 -38.442 1.00 93.44 163 HIS A O 1
ATOM 1255 N N . ASP A 1 164 ? 21.401 4.921 -36.365 1.00 87.31 164 ASP A N 1
ATOM 1256 C CA . ASP A 1 164 ? 22.685 5.138 -35.699 1.00 87.31 164 ASP A CA 1
ATOM 1257 C C . ASP A 1 164 ? 23.606 3.917 -35.884 1.00 87.31 164 ASP A C 1
ATOM 1259 O O . ASP A 1 164 ? 23.106 2.786 -35.985 1.00 87.31 164 ASP A O 1
ATOM 1263 N N . PRO A 1 165 ? 24.938 4.110 -35.922 1.00 81.31 165 PRO A N 1
ATOM 1264 C CA . PRO A 1 165 ? 25.891 3.010 -35.977 1.0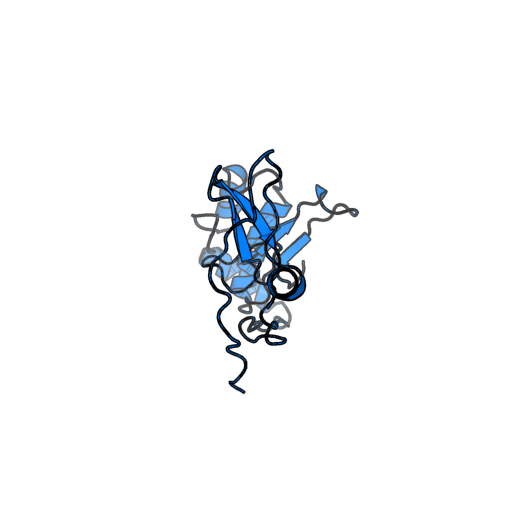0 81.31 165 PRO A CA 1
ATOM 1265 C C . PRO A 1 165 ? 25.607 1.957 -34.902 1.00 81.31 165 PRO A C 1
ATOM 1267 O O . PRO A 1 165 ? 25.248 2.265 -33.766 1.00 81.31 165 PRO A O 1
ATOM 1270 N N . ILE A 1 166 ? 25.742 0.689 -35.280 1.00 78.75 166 ILE A N 1
ATOM 1271 C CA . ILE A 1 166 ? 25.608 -0.421 -34.345 1.00 78.75 166 ILE A CA 1
ATOM 1272 C C . ILE A 1 166 ? 26.960 -0.557 -33.641 1.00 78.75 166 ILE A C 1
ATOM 1274 O O . ILE A 1 166 ? 27.898 -1.075 -34.239 1.00 78.75 166 ILE A O 1
ATOM 1278 N N . ASP A 1 167 ? 27.072 -0.065 -32.404 1.00 66.94 167 ASP A N 1
ATOM 1279 C CA . ASP A 1 167 ? 28.304 -0.201 -31.616 1.00 66.94 167 ASP A CA 1
ATOM 1280 C C . ASP A 1 167 ? 28.699 -1.685 -31.492 1.00 66.94 167 ASP A C 1
ATOM 1282 O O . ASP A 1 167 ? 27.857 -2.539 -31.175 1.00 66.94 167 ASP A O 1
ATOM 1286 N N . GLY A 1 168 ? 29.968 -1.993 -31.777 1.00 56.31 168 GLY A N 1
ATOM 1287 C CA . GLY A 1 168 ? 30.530 -3.341 -31.651 1.00 56.31 168 GLY A CA 1
ATOM 1288 C C . GLY A 1 168 ? 30.396 -3.867 -30.221 1.00 56.31 168 GLY A C 1
ATOM 1289 O O . GLY A 1 168 ? 30.341 -3.084 -29.279 1.00 56.31 168 GLY A O 1
ATOM 1290 N N . ASN A 1 169 ? 30.272 -5.187 -30.074 1.00 49.75 169 ASN A N 1
ATOM 1291 C CA . ASN A 1 169 ? 30.032 -5.863 -28.797 1.00 49.75 169 ASN A CA 1
ATOM 1292 C C . ASN A 1 169 ? 30.948 -5.354 -27.667 1.00 49.75 169 ASN A C 1
ATOM 1294 O O . ASN A 1 169 ? 32.140 -5.637 -27.670 1.00 49.75 169 ASN A O 1
ATOM 1298 N N . GLU A 1 170 ? 30.366 -4.699 -26.661 1.00 45.03 170 GLU A N 1
ATOM 1299 C CA . GLU A 1 170 ? 30.860 -4.766 -25.280 1.00 45.03 170 GLU A CA 1
ATOM 1300 C C . GLU A 1 170 ? 30.363 -6.093 -24.681 1.00 45.03 170 GLU A C 1
ATOM 1302 O O . GLU A 1 170 ? 29.473 -6.118 -23.835 1.00 45.03 170 GLU A O 1
ATOM 1307 N N . ASP A 1 171 ? 30.872 -7.206 -25.207 1.00 49.66 171 ASP A N 1
ATOM 1308 C CA . ASP A 1 171 ? 30.795 -8.514 -24.560 1.00 49.66 171 ASP A CA 1
ATOM 1309 C C . ASP A 1 171 ? 32.239 -8.905 -24.237 1.00 49.66 171 ASP A C 1
ATOM 1311 O O . ASP A 1 171 ? 32.863 -9.614 -25.015 1.00 49.66 171 ASP A O 1
ATOM 1315 N N . ASP A 1 172 ? 32.777 -8.341 -23.159 1.00 45.56 172 ASP A N 1
ATOM 1316 C CA . ASP A 1 172 ? 33.877 -8.893 -22.361 1.00 45.56 172 ASP A CA 1
ATOM 1317 C C . ASP A 1 172 ? 33.968 -8.050 -21.082 1.00 45.56 172 ASP A C 1
ATOM 1319 O O . ASP A 1 172 ? 34.579 -6.988 -21.067 1.00 45.56 172 ASP A O 1
ATOM 1323 N N . ASP A 1 173 ? 33.272 -8.490 -20.036 1.00 35.84 173 ASP A N 1
ATOM 1324 C CA . ASP A 1 173 ? 33.734 -8.378 -18.650 1.00 35.84 173 ASP A CA 1
ATOM 1325 C C . ASP A 1 173 ? 32.901 -9.355 -17.797 1.00 35.84 173 ASP A C 1
ATOM 1327 O O . ASP A 1 173 ? 31.670 -9.248 -17.717 1.00 35.84 173 ASP A O 1
ATOM 1331 N N . ASP A 1 174 ? 33.618 -10.346 -17.256 1.00 36.16 174 ASP A N 1
ATOM 1332 C CA . ASP A 1 174 ? 33.195 -11.428 -16.347 1.00 36.16 174 ASP A CA 1
ATOM 1333 C C . ASP A 1 174 ? 32.415 -10.955 -15.100 1.00 36.16 174 ASP A C 1
ATOM 1335 O O . ASP A 1 174 ? 32.788 -9.927 -14.484 1.00 36.16 174 ASP A O 1
#

Nearest PDB structures (foldseek):
  9bcx-assembly1_4  TM=5.623E-01  e=4.216E+00  Saccharomyces cerevisiae
  2fc7-assembly1_A  TM=3.513E-01  e=4.486E+00  Homo sapiens
  7wi7-assembly1_A  TM=3.335E-01  e=3.725E+00  Homo sapiens